Protein AF-A0A7C8M1D3-F1 (afdb_monomer_lite)

pLDDT: mean 70.83, std 23.17, range [33.03, 96.88]

Foldseek 3Di:
DDDDDDPPDDDPDDDDDDDDDPDDDDDPDDDDDDDPDPDDDVPPDRDAAEAEQEDDPVVSVVVVVVVVVVLVVVQVVCVVVVHDRDDPVVVHVYYYYDHVRD

Secondary structure (DSSP, 8-state):
----------PPPP---------------PPPPPP--SS--TTSS-S--EEEE---GGGHHHHHHHHHHHHHHHHHHHHHTTPPP--HHHH-SEEEESGGG-

Sequence (102 aa):
MRPVRPTLICPCIPHDHHSVVHHQKSRWRRASRPSTAANPTPLDSTGLCLLSLDGGGVRGLLSLYILTGLMARLNHQRQSDGLARVKPYDVFDLIGGTSTGG

Organism: NCBI:txid100035

InterPro domains:
  IPR002641 Patatin-like phospholipase domain [PS51635] (51-102)
  IPR016035 Acyl transferase/acyl hydrolase/lysophospholipase [SSF52151] (50-102)

Structure (mmCIF, N/CA/C/O backbone):
data_AF-A0A7C8M1D3-F1
#
_entry.id   AF-A0A7C8M1D3-F1
#
loop_
_atom_site.group_PDB
_atom_site.id
_atom_site.type_symbol
_atom_site.label_atom_id
_atom_site.label_alt_id
_atom_site.label_comp_id
_atom_site.label_asym_id
_atom_site.label_entity_id
_atom_site.label_seq_id
_atom_site.pdbx_PDB_ins_code
_atom_site.Cartn_x
_atom_site.Cartn_y
_atom_site.Cartn_z
_atom_site.occupancy
_atom_site.B_iso_or_equiv
_atom_site.auth_seq_id
_atom_site.auth_comp_id
_atom_site.auth_asym_id
_atom_site.auth_atom_id
_atom_site.pdbx_PDB_model_num
ATOM 1 N N . MET A 1 1 ? -19.022 -16.457 8.377 1.00 33.06 1 MET A N 1
ATOM 2 C CA . MET A 1 1 ? -18.479 -16.277 7.011 1.00 33.06 1 MET A CA 1
ATOM 3 C C . MET A 1 1 ? -18.172 -14.803 6.788 1.00 33.06 1 MET A C 1
ATOM 5 O O . MET A 1 1 ? -19.063 -13.987 6.979 1.00 33.06 1 MET A O 1
ATOM 9 N N . ARG A 1 2 ? -16.920 -14.436 6.484 1.00 34.47 2 ARG A N 1
ATOM 10 C CA . ARG A 1 2 ? -16.555 -13.044 6.157 1.00 34.47 2 ARG A CA 1
ATOM 11 C C . ARG A 1 2 ? -16.816 -12.816 4.661 1.00 34.47 2 ARG A C 1
ATOM 13 O O . ARG A 1 2 ? -16.445 -13.693 3.884 1.00 34.47 2 ARG A O 1
ATOM 20 N N . PRO A 1 3 ? -17.448 -11.705 4.244 1.00 37.06 3 PRO A N 1
ATOM 21 C CA . PRO A 1 3 ? -17.678 -11.440 2.830 1.00 37.06 3 PRO A CA 1
ATOM 22 C C . PRO A 1 3 ? -16.331 -11.247 2.129 1.00 37.06 3 PRO A C 1
ATOM 24 O O . PRO A 1 3 ? -15.546 -10.371 2.497 1.00 37.06 3 PRO A O 1
ATOM 27 N N . VAL A 1 4 ? -16.059 -12.097 1.144 1.00 37.56 4 VAL A N 1
ATOM 28 C CA . VAL A 1 4 ? -14.901 -11.983 0.257 1.00 37.56 4 VAL A CA 1
ATOM 29 C C . VAL A 1 4 ? -15.132 -10.737 -0.596 1.00 37.56 4 VAL A C 1
ATOM 31 O O . VAL A 1 4 ? -16.076 -10.687 -1.382 1.00 37.56 4 VAL A O 1
ATOM 34 N N . ARG A 1 5 ? -14.332 -9.686 -0.384 1.00 50.94 5 ARG A N 1
ATOM 35 C CA . ARG A 1 5 ? -14.364 -8.503 -1.252 1.00 50.94 5 ARG A CA 1
ATOM 36 C C . ARG A 1 5 ? -13.786 -8.905 -2.614 1.00 50.94 5 ARG A C 1
ATOM 38 O O . ARG A 1 5 ? -12.760 -9.583 -2.631 1.00 50.94 5 ARG A O 1
ATOM 45 N N . PRO A 1 6 ? -14.422 -8.532 -3.733 1.00 38.84 6 PRO A N 1
ATOM 46 C CA . PRO A 1 6 ? -13.941 -8.914 -5.050 1.00 38.84 6 PRO A CA 1
ATOM 47 C C . PRO A 1 6 ? -12.606 -8.220 -5.332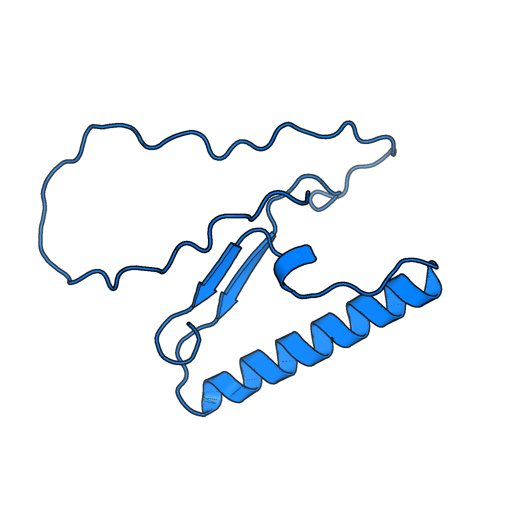 1.00 38.84 6 PRO A C 1
ATOM 49 O O . PRO A 1 6 ? -12.535 -6.993 -5.395 1.00 38.84 6 PRO A O 1
ATOM 52 N N . THR A 1 7 ? -11.549 -9.012 -5.498 1.00 41.16 7 THR A N 1
ATOM 53 C CA . THR A 1 7 ? -10.277 -8.571 -6.072 1.00 41.16 7 THR A CA 1
ATOM 54 C C . THR A 1 7 ? -10.539 -8.234 -7.538 1.00 41.16 7 THR A C 1
ATOM 56 O O . THR A 1 7 ? -10.680 -9.128 -8.370 1.00 41.16 7 THR A O 1
ATOM 59 N N . LEU A 1 8 ? -10.693 -6.951 -7.864 1.00 50.31 8 LEU A N 1
ATOM 60 C CA . LEU A 1 8 ? -10.764 -6.514 -9.256 1.00 50.31 8 LEU A CA 1
ATOM 61 C C . LEU A 1 8 ? -9.348 -6.543 -9.832 1.00 50.31 8 LEU A C 1
ATOM 63 O O . LEU A 1 8 ? -8.532 -5.672 -9.553 1.00 50.31 8 LEU A O 1
ATOM 67 N N . ILE A 1 9 ? -9.070 -7.583 -10.616 1.00 42.50 9 ILE A N 1
ATOM 68 C CA . ILE A 1 9 ? -7.910 -7.665 -11.502 1.00 42.50 9 ILE A CA 1
ATOM 69 C C . ILE A 1 9 ? -8.056 -6.523 -12.513 1.00 42.50 9 ILE A C 1
ATOM 71 O O . ILE A 1 9 ? -9.033 -6.498 -13.261 1.00 42.50 9 ILE A O 1
ATOM 75 N N . CYS A 1 10 ? -7.130 -5.561 -12.507 1.00 35.94 10 CYS A N 1
ATOM 76 C CA . CYS A 1 10 ? -7.057 -4.508 -13.519 1.00 35.94 10 CYS A CA 1
ATOM 77 C C . CYS A 1 10 ? -6.812 -5.145 -14.897 1.00 35.94 10 CYS A C 1
ATOM 79 O O . CYS A 1 10 ? -5.735 -5.707 -15.101 1.00 35.94 10 CYS A O 1
ATOM 81 N N . PRO A 1 11 ? -7.745 -5.066 -15.863 1.00 47.66 11 PRO A N 1
ATOM 82 C CA . PRO A 1 11 ? -7.414 -5.411 -17.233 1.00 47.66 11 PRO A CA 1
ATOM 83 C C . PRO A 1 11 ? -6.559 -4.276 -17.808 1.00 47.66 11 PRO A C 1
ATOM 85 O O . PRO A 1 11 ? -6.939 -3.106 -17.745 1.00 47.66 11 PRO A O 1
ATOM 88 N N . CYS A 1 12 ? -5.384 -4.617 -18.334 1.00 37.53 12 CYS A N 1
ATOM 89 C CA . CYS A 1 12 ? -4.540 -3.706 -19.097 1.00 37.53 12 CYS A CA 1
ATOM 90 C C . CYS A 1 12 ? -5.386 -3.053 -20.201 1.00 37.53 12 CYS A C 1
ATOM 92 O O . CYS A 1 12 ? -5.901 -3.755 -21.066 1.00 37.53 12 CYS A O 1
ATOM 94 N N . ILE A 1 13 ? -5.564 -1.731 -20.150 1.00 47.75 13 ILE A N 1
ATOM 95 C CA . ILE A 1 13 ? -6.282 -0.973 -21.180 1.00 47.75 13 ILE A CA 1
ATOM 96 C C . ILE A 1 13 ? -5.325 -0.790 -22.366 1.00 47.75 13 ILE A C 1
ATOM 98 O O . ILE A 1 13 ? -4.302 -0.125 -22.190 1.00 47.75 13 ILE A O 1
ATOM 102 N N . PRO A 1 14 ? -5.613 -1.335 -23.563 1.00 39.94 14 PRO A N 1
ATOM 103 C CA . PRO A 1 14 ? -4.943 -0.906 -24.776 1.00 39.94 14 PRO A CA 1
ATOM 104 C C . PRO A 1 14 ? -5.524 0.441 -25.209 1.00 39.94 14 PRO A C 1
ATOM 106 O O . PRO A 1 14 ? -6.722 0.703 -25.091 1.00 39.94 14 PRO A O 1
ATOM 109 N N . HIS A 1 15 ? -4.638 1.295 -25.695 1.00 46.75 15 HIS A N 1
ATOM 110 C CA . HIS A 1 15 ? -4.939 2.608 -26.231 1.00 46.75 15 HIS A CA 1
ATOM 111 C C . HIS A 1 15 ? -5.638 2.445 -27.588 1.00 46.75 15 HIS A C 1
ATOM 113 O O . HIS A 1 15 ? -5.000 1.948 -28.506 1.00 46.75 15 HIS A O 1
ATOM 119 N N . ASP A 1 16 ? -6.904 2.856 -27.726 1.00 39.88 16 ASP A N 1
ATOM 120 C CA . ASP A 1 16 ? -7.415 3.323 -29.019 1.00 39.88 16 ASP A CA 1
ATOM 121 C C . ASP A 1 16 ? -8.690 4.176 -28.932 1.00 39.88 16 ASP A C 1
ATOM 123 O O . ASP A 1 16 ? -9.459 4.142 -27.971 1.00 39.88 16 ASP A O 1
ATOM 127 N N . HIS A 1 17 ? -8.824 5.009 -29.961 1.00 46.38 17 HIS A N 1
ATOM 128 C CA . HIS A 1 17 ? -9.661 6.196 -30.092 1.00 46.38 17 HIS A CA 1
ATOM 129 C C . HIS A 1 17 ? -11.187 5.987 -29.970 1.00 46.38 17 HIS A C 1
ATOM 131 O O . HIS A 1 17 ? -11.777 5.109 -30.586 1.00 46.38 17 HIS A O 1
ATOM 137 N N . HIS A 1 18 ? -11.807 6.938 -29.260 1.00 44.12 18 HIS A N 1
ATOM 138 C CA . HIS A 1 18 ? -13.157 7.500 -29.424 1.00 44.12 18 HIS A CA 1
ATOM 139 C C . HIS A 1 18 ? -14.326 6.543 -29.740 1.00 44.12 18 HIS A C 1
ATOM 141 O O . HIS A 1 18 ? -14.651 6.290 -30.897 1.00 44.12 18 HIS A O 1
ATOM 147 N N . SER A 1 19 ? -15.087 6.170 -28.703 1.00 33.03 19 SER A N 1
ATOM 148 C CA . SER A 1 19 ? -16.526 5.930 -28.853 1.00 33.03 19 SER A CA 1
ATOM 149 C C . SER A 1 19 ? -17.282 6.195 -27.546 1.00 33.03 19 SER A C 1
ATOM 151 O O . SER A 1 19 ? -16.894 5.747 -26.467 1.00 33.03 19 SER A O 1
ATOM 153 N N . VAL A 1 20 ? -18.348 6.986 -27.659 1.00 48.88 20 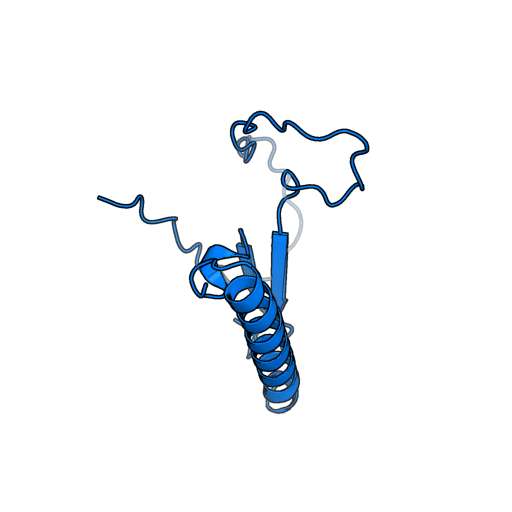VAL A N 1
ATOM 154 C CA . VAL A 1 20 ? -19.260 7.417 -26.593 1.00 48.88 20 VAL A CA 1
ATOM 155 C C . VAL A 1 20 ? -19.894 6.198 -25.913 1.00 48.88 20 VAL A C 1
ATOM 157 O O . VAL A 1 20 ? -20.619 5.444 -26.553 1.00 48.88 20 VAL A O 1
ATOM 160 N N . VAL A 1 21 ? -19.689 6.035 -24.601 1.00 40.66 21 VAL A N 1
ATOM 161 C CA . VAL A 1 21 ? -20.423 5.050 -23.785 1.00 40.66 21 VAL A CA 1
ATOM 162 C C . VAL A 1 21 ? -21.347 5.780 -22.814 1.00 40.66 21 VAL A C 1
ATOM 164 O O . VAL A 1 21 ? -20.999 6.085 -21.675 1.00 40.66 21 VAL A O 1
ATOM 167 N N . HIS A 1 22 ? -22.569 6.036 -23.277 1.00 43.81 22 HIS A N 1
ATOM 168 C CA . HIS A 1 22 ? -23.721 6.309 -22.424 1.00 43.81 22 HIS A CA 1
ATOM 169 C C . HIS A 1 22 ? -24.293 4.974 -21.914 1.00 43.81 22 HIS A C 1
ATOM 171 O O . HIS A 1 22 ? -25.242 4.453 -22.485 1.00 43.81 22 HIS A O 1
ATOM 177 N N . HIS A 1 23 ? -23.740 4.408 -20.836 1.00 39.44 23 HIS A N 1
ATOM 178 C CA . HIS A 1 23 ? -24.520 3.591 -19.894 1.00 39.44 23 HIS A CA 1
ATOM 179 C C . HIS A 1 23 ? -23.721 3.267 -18.624 1.00 39.44 23 HIS A C 1
ATOM 181 O O . HIS A 1 23 ? -22.766 2.500 -18.633 1.00 39.44 23 HIS A O 1
ATOM 187 N N . GLN A 1 24 ? -24.170 3.878 -17.528 1.00 50.16 24 GLN A N 1
ATOM 188 C CA . GLN A 1 24 ? -24.365 3.255 -16.219 1.00 50.16 24 GLN A CA 1
ATOM 189 C C . GLN A 1 24 ? -23.231 2.372 -15.664 1.00 50.16 24 GLN A C 1
ATOM 191 O O . GLN A 1 24 ? -23.119 1.188 -15.971 1.00 50.16 24 GLN A O 1
ATOM 196 N N . LYS A 1 25 ? -22.481 2.902 -14.685 1.00 36.62 25 LYS A N 1
ATOM 197 C CA . LYS A 1 25 ? -21.755 2.051 -13.728 1.00 36.62 25 LYS A CA 1
ATOM 198 C C . LYS A 1 25 ? -21.758 2.613 -12.304 1.00 36.62 25 LYS A C 1
ATOM 200 O O . LYS A 1 25 ? -20.796 3.165 -11.790 1.00 36.62 25 LYS A O 1
ATOM 205 N N . SER A 1 26 ? -22.927 2.459 -11.689 1.00 39.69 26 SER A N 1
ATOM 206 C CA . SER A 1 26 ? -23.090 1.784 -10.396 1.00 39.69 26 SER A CA 1
ATOM 207 C C . SER A 1 26 ? -22.199 2.231 -9.232 1.00 39.69 26 SER A C 1
ATOM 209 O O . SER A 1 26 ? -21.239 1.571 -8.857 1.00 39.69 26 SER A O 1
ATOM 211 N N . ARG A 1 27 ? -22.636 3.316 -8.585 1.00 51.53 27 ARG A N 1
ATOM 212 C CA . ARG A 1 27 ? -22.905 3.394 -7.135 1.00 51.53 27 ARG A CA 1
ATOM 213 C C . ARG A 1 27 ? -21.988 2.554 -6.222 1.00 51.53 27 ARG A C 1
ATOM 215 O O . ARG A 1 27 ? -22.456 1.656 -5.533 1.00 51.53 27 ARG A O 1
ATOM 222 N N . TRP A 1 28 ? -20.727 2.955 -6.078 1.00 49.22 28 TRP A N 1
ATOM 223 C CA . TRP A 1 28 ? -19.834 2.491 -4.998 1.00 49.22 28 TRP A CA 1
ATOM 224 C C . TRP A 1 28 ? -20.114 3.150 -3.629 1.00 49.22 28 TRP A C 1
ATOM 226 O O . TRP A 1 28 ? -19.233 3.209 -2.771 1.00 49.22 28 TRP A O 1
ATOM 236 N N . ARG A 1 29 ? -21.321 3.686 -3.383 1.00 49.91 29 ARG A N 1
ATOM 237 C CA . ARG A 1 29 ? -21.632 4.308 -2.084 1.00 49.91 29 ARG A CA 1
ATOM 238 C C . ARG A 1 29 ? -21.783 3.220 -1.021 1.00 49.91 29 ARG A C 1
ATOM 240 O O . ARG A 1 29 ? -22.793 2.524 -0.979 1.00 49.91 29 ARG A O 1
ATOM 247 N N . ARG A 1 30 ? -20.769 3.083 -0.166 1.00 54.12 30 ARG A N 1
ATOM 248 C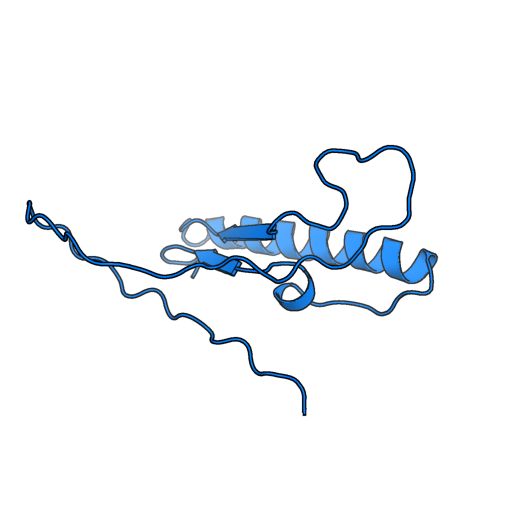 CA . ARG A 1 30 ? -20.837 2.305 1.075 1.00 54.12 30 ARG A CA 1
ATOM 249 C C . ARG A 1 30 ? -21.921 2.904 1.975 1.00 54.12 30 ARG A C 1
ATOM 251 O O . ARG A 1 30 ? -21.994 4.124 2.100 1.00 54.12 30 ARG A O 1
ATOM 258 N N . ALA A 1 31 ? -22.747 2.057 2.588 1.00 51.72 31 ALA A N 1
ATOM 259 C CA . ALA A 1 31 ? -23.654 2.481 3.649 1.00 51.72 31 ALA A CA 1
ATOM 260 C C . ALA A 1 31 ? -22.831 3.133 4.773 1.00 51.72 31 ALA A C 1
ATOM 262 O O . ALA A 1 31 ? -21.896 2.522 5.297 1.00 51.72 31 ALA A O 1
ATOM 263 N N . SER A 1 32 ? -23.137 4.389 5.083 1.00 49.09 32 SER A N 1
ATOM 264 C CA . SER A 1 32 ? -22.491 5.167 6.136 1.00 49.09 32 SER A CA 1
ATOM 265 C C . SER A 1 32 ? -22.721 4.502 7.495 1.00 49.09 32 SER A C 1
ATOM 267 O O . SER A 1 32 ? -23.851 4.187 7.863 1.00 49.09 32 SER A O 1
ATOM 269 N N . ARG A 1 33 ? -21.641 4.277 8.250 1.00 51.47 33 ARG A N 1
ATOM 270 C CA . ARG A 1 33 ? -21.726 3.936 9.676 1.00 51.47 33 ARG A CA 1
ATOM 271 C C . ARG A 1 33 ? -21.964 5.227 10.474 1.00 51.47 33 ARG A C 1
ATOM 273 O O . ARG A 1 33 ? -21.334 6.229 10.138 1.00 51.47 33 ARG A O 1
ATOM 280 N N . PRO A 1 34 ? -22.837 5.233 11.495 1.00 42.34 34 PRO A N 1
ATOM 281 C CA . PRO A 1 34 ? -23.044 6.418 12.322 1.00 42.34 34 PRO A CA 1
ATOM 282 C C . PRO A 1 34 ? -21.785 6.699 13.158 1.00 42.34 34 PRO A C 1
ATOM 284 O O . PRO A 1 34 ? -21.273 5.799 13.824 1.00 42.34 34 PRO A O 1
ATOM 287 N N . SER A 1 35 ? -21.277 7.931 13.070 1.00 48.22 35 SER A N 1
ATOM 288 C CA . SER A 1 35 ? -20.125 8.426 13.833 1.00 48.22 35 SER A CA 1
ATOM 289 C C . SER A 1 35 ? -20.613 9.203 15.056 1.00 48.22 35 SER A C 1
ATOM 291 O O . SER A 1 35 ? -21.448 10.098 14.924 1.00 48.22 35 SER A O 1
ATOM 293 N N . THR A 1 36 ? -20.083 8.866 16.231 1.00 50.97 36 THR A N 1
ATOM 294 C CA . THR A 1 36 ? -20.307 9.584 17.490 1.00 50.97 36 THR A CA 1
ATOM 295 C C . THR A 1 36 ? -18.977 10.176 17.954 1.00 50.97 36 THR A C 1
ATOM 297 O O . THR A 1 36 ? -18.307 9.578 18.788 1.00 50.97 36 THR A O 1
ATOM 300 N N . ALA A 1 37 ? -18.565 11.327 17.417 1.00 47.22 37 ALA A N 1
ATOM 301 C CA . ALA A 1 37 ? -17.538 12.174 18.033 1.00 47.22 37 ALA A CA 1
ATOM 302 C C . ALA A 1 37 ? -17.580 13.600 17.463 1.00 47.22 37 ALA A C 1
ATOM 304 O O . ALA A 1 37 ? -17.696 13.810 16.258 1.00 47.22 37 ALA A O 1
ATOM 305 N N . ALA A 1 38 ? -17.521 14.582 18.362 1.00 56.16 38 ALA A N 1
ATOM 306 C CA . ALA A 1 38 ? -17.533 16.005 18.063 1.00 56.16 38 ALA A CA 1
ATOM 307 C C . ALA A 1 38 ? -16.190 16.464 17.456 1.00 56.16 38 ALA A C 1
ATOM 309 O O . ALA A 1 38 ? -15.130 16.092 17.954 1.00 56.16 38 ALA A O 1
ATOM 310 N N . ASN A 1 39 ? -16.278 17.327 16.435 1.00 58.66 39 ASN A N 1
ATOM 311 C CA . ASN A 1 39 ? -15.216 17.881 15.572 1.00 58.66 39 ASN A CA 1
ATOM 312 C C . ASN A 1 39 ? -14.659 16.917 14.503 1.00 58.66 39 ASN A C 1
ATOM 314 O O . ASN A 1 39 ? -13.583 16.345 14.683 1.00 58.66 39 ASN A O 1
ATOM 318 N N . PRO A 1 40 ? -15.339 16.780 13.346 1.00 46.81 40 PRO A N 1
ATOM 319 C CA . PRO A 1 40 ? -14.837 15.964 12.251 1.00 46.81 40 PRO A CA 1
ATOM 320 C C . PRO A 1 40 ? -13.623 16.649 11.619 1.00 46.81 40 PRO A C 1
ATOM 322 O O . PRO A 1 40 ? -13.741 17.659 10.923 1.00 46.81 40 PRO A O 1
ATOM 325 N N . THR A 1 41 ? -12.436 16.077 11.814 1.00 52.09 41 THR A N 1
ATOM 326 C CA . THR A 1 41 ? -11.380 16.288 10.820 1.00 52.09 41 THR A CA 1
ATOM 327 C C . THR A 1 41 ? -11.869 15.666 9.502 1.00 52.09 41 THR A C 1
ATOM 329 O O . THR A 1 41 ? -12.538 14.634 9.536 1.00 52.09 41 THR A O 1
ATOM 332 N N . PRO A 1 42 ? -11.570 16.230 8.320 1.00 50.81 42 PRO A N 1
ATOM 333 C CA . PRO A 1 42 ? -12.054 15.705 7.030 1.00 50.81 42 PRO A CA 1
ATOM 334 C C . PRO A 1 42 ? -11.629 14.259 6.710 1.00 50.81 42 PRO A C 1
ATOM 336 O O . PRO A 1 42 ? -12.029 13.704 5.690 1.00 50.81 42 PRO A O 1
ATOM 339 N N . LEU A 1 43 ? -10.791 13.664 7.562 1.00 52.22 43 LEU A N 1
ATOM 340 C CA . LEU A 1 43 ? -10.269 12.305 7.472 1.00 52.22 43 LEU A CA 1
ATOM 341 C C . LEU A 1 43 ? -10.923 11.355 8.489 1.00 52.22 43 LEU A C 1
ATOM 343 O O . LEU A 1 43 ? -10.526 10.194 8.581 1.00 52.22 43 LEU A O 1
ATOM 347 N N . ASP A 1 44 ? -11.912 11.831 9.250 1.00 53.66 44 ASP A N 1
ATOM 348 C CA . ASP A 1 44 ? -12.600 11.049 10.266 1.00 53.66 44 ASP A CA 1
ATOM 349 C C . ASP A 1 44 ? -13.495 9.976 9.616 1.00 53.66 44 ASP A C 1
ATOM 351 O O . ASP A 1 44 ? -14.633 10.197 9.190 1.00 53.66 44 ASP A O 1
ATOM 355 N N . SER A 1 45 ? -12.905 8.786 9.499 1.00 56.25 45 SER A N 1
ATOM 356 C CA . SER A 1 45 ? -13.548 7.467 9.570 1.00 56.25 45 SER A CA 1
ATOM 357 C C . SER A 1 45 ? -14.577 7.085 8.494 1.00 56.25 45 SER A C 1
ATOM 359 O O . SER A 1 45 ? -15.078 5.958 8.498 1.00 56.25 45 SER A O 1
ATOM 361 N N . THR A 1 46 ? -14.890 7.976 7.554 1.00 62.19 46 THR A N 1
ATOM 362 C CA . THR A 1 46 ? -15.943 7.776 6.538 1.00 62.19 46 THR A CA 1
ATOM 363 C C . THR A 1 46 ? -15.469 7.949 5.094 1.00 62.19 46 THR A C 1
ATOM 365 O O . THR A 1 46 ? -16.210 7.624 4.164 1.00 62.19 46 THR A O 1
ATOM 368 N N . GLY A 1 47 ? -14.231 8.409 4.892 1.00 74.38 47 GLY A N 1
ATOM 369 C CA . GLY A 1 47 ? -13.609 8.529 3.574 1.00 74.38 47 GLY A CA 1
ATOM 370 C C . GLY A 1 47 ? -13.110 7.187 3.028 1.00 74.38 47 GLY A C 1
ATOM 371 O O . GLY A 1 47 ? -12.695 6.312 3.783 1.00 74.38 47 GLY A O 1
ATOM 372 N N . LEU A 1 48 ? -13.137 7.028 1.702 1.00 83.19 48 LEU A N 1
ATOM 373 C CA . LEU A 1 48 ? -12.499 5.894 1.027 1.00 83.19 48 LEU A CA 1
ATOM 374 C C . LEU A 1 48 ? -10.976 6.029 1.120 1.00 83.19 48 LEU A C 1
ATOM 376 O O . LEU A 1 4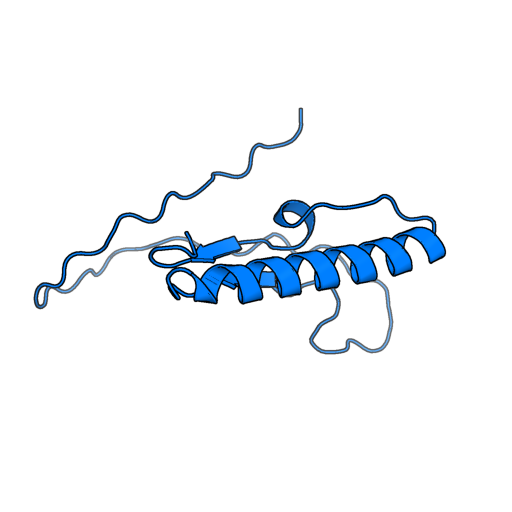8 ? -10.433 7.081 0.785 1.00 83.19 48 LEU A O 1
ATOM 380 N N . CYS A 1 49 ? -10.290 4.958 1.519 1.00 88.12 49 CYS A N 1
ATOM 381 C CA . CYS A 1 49 ? -8.829 4.927 1.563 1.00 88.12 49 CYS A CA 1
ATOM 382 C C . CYS A 1 49 ? -8.291 4.104 0.387 1.00 88.12 49 CYS A C 1
ATOM 384 O O . CYS A 1 49 ? -8.527 2.899 0.315 1.00 88.12 49 CYS A O 1
ATOM 386 N N . LEU A 1 50 ? -7.591 4.747 -0.549 1.00 92.38 50 LEU A N 1
ATOM 387 C CA . LEU A 1 50 ? -7.046 4.101 -1.745 1.00 92.38 50 LEU A CA 1
ATOM 388 C C . LEU A 1 50 ? -5.518 4.065 -1.664 1.00 92.38 50 LEU A C 1
ATOM 390 O O . LEU A 1 50 ? -4.894 5.048 -1.263 1.00 92.38 50 LEU A O 1
ATOM 394 N N . LEU A 1 51 ? -4.924 2.951 -2.080 1.00 92.81 51 LEU A N 1
ATOM 395 C CA . LEU A 1 51 ? -3.482 2.797 -2.236 1.00 92.81 51 LEU A CA 1
ATOM 396 C C . LEU A 1 51 ? -3.158 2.611 -3.719 1.00 92.81 51 LEU A C 1
ATOM 398 O O . LEU A 1 51 ? -3.697 1.710 -4.359 1.00 92.81 51 LEU A O 1
ATOM 402 N N . SER A 1 52 ? -2.267 3.448 -4.246 1.00 92.38 52 SER A N 1
ATOM 403 C CA . SER A 1 52 ? -1.746 3.333 -5.609 1.00 92.38 52 SER A CA 1
ATOM 404 C C . SER A 1 52 ? -0.252 3.036 -5.566 1.00 92.38 52 SER A C 1
ATOM 406 O O . SER A 1 52 ? 0.496 3.751 -4.898 1.00 92.38 52 SER A O 1
ATOM 408 N N . LEU A 1 53 ? 0.182 2.004 -6.282 1.00 93.44 53 LEU A N 1
ATOM 409 C CA . LEU A 1 53 ? 1.579 1.603 -6.412 1.00 93.44 53 LEU A CA 1
ATOM 410 C C . LEU A 1 53 ? 2.033 1.801 -7.860 1.00 93.44 53 LEU A C 1
ATOM 412 O O . LEU A 1 53 ? 1.551 1.141 -8.775 1.00 93.44 53 LEU A O 1
ATOM 416 N N . ASP A 1 54 ? 2.953 2.733 -8.076 1.00 88.88 54 ASP A N 1
ATOM 417 C CA . ASP A 1 54 ? 3.447 3.031 -9.419 1.00 88.88 54 ASP A CA 1
ATOM 418 C C . ASP A 1 54 ? 4.478 2.003 -9.916 1.00 88.88 54 ASP A C 1
ATOM 420 O O . ASP A 1 54 ? 5.228 1.392 -9.141 1.00 88.88 54 ASP A O 1
ATOM 424 N N . GLY A 1 55 ? 4.524 1.840 -11.234 1.00 84.94 55 GLY A N 1
ATOM 425 C CA . GLY A 1 55 ? 5.483 1.013 -11.944 1.00 84.94 55 GLY A CA 1
ATOM 426 C C . GLY A 1 55 ? 6.855 1.672 -11.978 1.00 84.94 55 GLY A C 1
ATOM 427 O O . GLY A 1 55 ? 7.095 2.596 -12.744 1.00 84.94 55 GLY A O 1
ATOM 428 N N . GLY A 1 56 ? 7.787 1.162 -11.173 1.00 87.31 56 GLY A N 1
ATOM 429 C CA . GLY A 1 56 ? 9.145 1.705 -11.055 1.00 87.31 56 GLY A CA 1
ATOM 430 C C . GLY A 1 56 ? 10.263 0.723 -11.409 1.00 87.31 56 GLY A C 1
ATOM 431 O O . GLY A 1 56 ? 11.437 1.033 -11.188 1.00 87.31 56 GLY A O 1
ATOM 432 N N . GLY A 1 57 ? 9.940 -0.486 -11.880 1.00 87.69 57 GLY A N 1
ATOM 433 C CA . GLY A 1 57 ? 10.934 -1.553 -12.011 1.00 87.69 57 GLY A CA 1
ATOM 434 C C . GLY A 1 57 ? 11.505 -1.916 -10.636 1.00 87.69 57 GLY A C 1
ATOM 435 O O . GLY A 1 57 ? 10.783 -1.964 -9.640 1.00 87.69 57 GLY A O 1
ATOM 436 N N . VAL A 1 58 ? 12.828 -2.062 -10.539 1.00 88.19 58 VAL A N 1
ATOM 437 C CA . VAL A 1 58 ? 13.524 -2.284 -9.253 1.00 88.19 58 VAL A CA 1
ATOM 438 C C . VAL A 1 58 ? 13.295 -1.158 -8.237 1.00 88.19 58 VAL A C 1
ATOM 440 O O . VAL A 1 58 ? 13.337 -1.394 -7.032 1.00 88.19 58 VAL A O 1
ATOM 443 N N . ARG A 1 59 ? 12.989 0.065 -8.699 1.00 86.56 59 ARG A N 1
ATOM 444 C CA . ARG A 1 59 ? 12.696 1.212 -7.822 1.00 86.56 59 ARG A CA 1
ATOM 445 C C . ARG A 1 59 ? 11.334 1.078 -7.138 1.00 86.56 59 ARG A C 1
ATOM 447 O O . ARG A 1 59 ? 11.125 1.707 -6.106 1.00 86.56 59 ARG A O 1
ATOM 454 N N . GLY A 1 60 ? 10.447 0.221 -7.653 1.00 88.50 60 GLY A N 1
ATOM 455 C CA . GLY A 1 60 ? 9.178 -0.121 -7.005 1.00 88.50 60 GLY A CA 1
ATOM 456 C C . GLY A 1 60 ? 9.363 -0.809 -5.647 1.00 88.50 60 GLY A C 1
ATOM 457 O O . GLY A 1 60 ? 8.499 -0.704 -4.777 1.00 88.50 60 GLY A O 1
ATOM 458 N N . LEU A 1 61 ? 10.526 -1.430 -5.407 1.00 89.75 61 LEU A N 1
ATOM 459 C CA . LEU A 1 61 ? 10.856 -2.031 -4.115 1.00 89.75 61 LEU A CA 1
ATOM 460 C C . LEU A 1 61 ? 10.885 -0.987 -2.986 1.00 89.75 61 LEU A C 1
ATOM 462 O O . LEU A 1 61 ? 10.437 -1.273 -1.877 1.00 89.75 61 LEU A O 1
ATOM 466 N N . LEU A 1 62 ? 11.336 0.241 -3.270 1.00 92.69 62 LEU A N 1
ATOM 467 C CA . LEU A 1 62 ? 11.303 1.336 -2.297 1.00 92.69 62 LEU A CA 1
ATOM 468 C C . LEU A 1 62 ? 9.863 1.647 -1.864 1.00 92.69 62 LEU A C 1
ATOM 470 O O . LEU A 1 62 ? 9.601 1.787 -0.671 1.00 92.69 62 LEU A O 1
ATOM 474 N N . SER A 1 63 ? 8.922 1.690 -2.811 1.00 91.06 63 SER A N 1
ATOM 475 C CA . SER A 1 63 ? 7.499 1.917 -2.530 1.00 91.06 63 SER A CA 1
ATOM 476 C C . SER A 1 63 ? 6.920 0.834 -1.611 1.00 91.06 63 SER A C 1
ATOM 478 O O . SER A 1 63 ? 6.176 1.147 -0.679 1.00 91.06 63 SER A O 1
ATOM 480 N N . LEU A 1 64 ? 7.319 -0.431 -1.796 1.00 91.62 64 LEU A N 1
ATOM 481 C CA . LEU A 1 64 ? 6.931 -1.535 -0.907 1.00 91.62 64 LEU A CA 1
ATOM 482 C C . LEU A 1 64 ? 7.568 -1.431 0.486 1.00 91.62 64 LEU A C 1
ATOM 484 O O . LEU A 1 64 ? 6.902 -1.714 1.486 1.00 91.62 64 LEU A O 1
ATOM 488 N N . TYR A 1 65 ? 8.827 -0.997 0.584 1.00 94.25 65 TYR A N 1
ATOM 489 C CA . TYR A 1 65 ? 9.471 -0.751 1.878 1.00 94.25 65 TYR A CA 1
ATOM 490 C C . TYR A 1 65 ? 8.789 0.377 2.649 1.00 94.25 65 TYR A C 1
ATOM 492 O O . TYR A 1 65 ? 8.549 0.241 3.851 1.00 94.25 65 TYR A O 1
ATOM 500 N N . ILE A 1 66 ? 8.412 1.457 1.962 1.00 94.31 66 ILE A N 1
ATOM 501 C CA . ILE A 1 66 ? 7.645 2.553 2.560 1.00 94.31 66 ILE A CA 1
ATOM 502 C C . ILE A 1 66 ? 6.292 2.036 3.059 1.00 94.31 66 ILE A C 1
ATOM 504 O O . ILE A 1 66 ? 5.945 2.275 4.216 1.00 94.31 66 ILE A O 1
ATOM 508 N N . LEU A 1 67 ? 5.558 1.272 2.242 1.00 94.88 67 LEU A N 1
ATOM 509 C CA . LEU A 1 67 ? 4.287 0.662 2.649 1.00 94.88 67 LEU A CA 1
ATOM 510 C C . LEU A 1 67 ? 4.453 -0.258 3.869 1.00 94.88 67 LEU A C 1
ATOM 512 O O . LEU A 1 67 ? 3.632 -0.237 4.788 1.00 94.88 67 LEU A O 1
ATOM 516 N N . THR A 1 68 ? 5.533 -1.038 3.907 1.00 95.31 68 THR A N 1
ATOM 517 C CA . THR A 1 68 ? 5.859 -1.924 5.032 1.00 95.31 68 THR A CA 1
ATOM 518 C C . THR A 1 68 ? 6.123 -1.126 6.307 1.00 95.31 68 THR A C 1
ATOM 520 O O . THR A 1 68 ? 5.553 -1.436 7.356 1.00 95.31 68 THR A O 1
ATOM 523 N N . GLY A 1 69 ? 6.930 -0.065 6.223 1.00 96.88 69 GLY A N 1
ATOM 524 C CA . GLY A 1 69 ? 7.200 0.834 7.346 1.00 96.88 69 GLY A CA 1
ATOM 525 C C . GLY A 1 69 ? 5.942 1.555 7.836 1.00 96.88 69 GLY A C 1
ATOM 526 O O . GLY A 1 69 ? 5.716 1.651 9.044 1.00 96.88 69 GLY A O 1
ATOM 527 N N . LEU A 1 70 ? 5.080 1.989 6.913 1.00 96.06 70 LEU A N 1
ATOM 528 C CA . LEU A 1 70 ? 3.792 2.605 7.229 1.00 96.06 70 LEU A CA 1
ATOM 529 C C . LEU A 1 70 ? 2.891 1.635 8.004 1.00 96.06 70 LEU A C 1
ATOM 531 O O . LEU A 1 70 ? 2.374 1.982 9.064 1.00 96.06 70 LEU A O 1
ATOM 535 N N . MET A 1 71 ? 2.753 0.400 7.519 1.00 95.62 71 MET A N 1
ATOM 5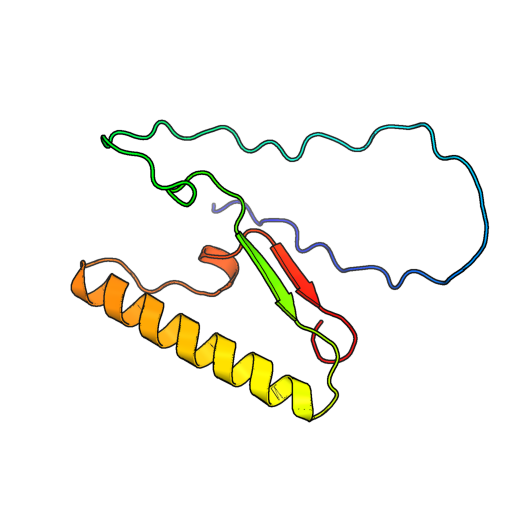36 C CA . MET A 1 71 ? 1.953 -0.634 8.180 1.00 95.62 71 MET A CA 1
ATOM 537 C C . MET A 1 71 ? 2.517 -1.044 9.536 1.00 95.62 71 MET A C 1
ATOM 539 O O . MET A 1 71 ? 1.748 -1.361 10.444 1.00 95.62 71 MET A O 1
ATOM 543 N N . ALA A 1 72 ? 3.840 -1.046 9.694 1.00 96.69 72 ALA A N 1
ATOM 544 C CA . ALA A 1 72 ? 4.476 -1.318 10.976 1.00 96.69 72 ALA A CA 1
ATOM 545 C C . ALA A 1 72 ? 4.126 -0.235 12.005 1.00 96.69 72 ALA A C 1
ATOM 547 O O . ALA A 1 72 ? 3.662 -0.564 13.096 1.00 96.69 72 ALA A O 1
ATOM 548 N N . ARG A 1 73 ? 4.262 1.046 11.638 1.00 96.62 73 ARG A N 1
ATOM 549 C CA . ARG A 1 73 ? 3.921 2.180 12.515 1.00 96.62 73 ARG A CA 1
ATOM 550 C C . ARG A 1 73 ? 2.434 2.217 12.859 1.00 96.62 73 ARG A C 1
ATOM 552 O O . ARG A 1 73 ? 2.089 2.332 14.030 1.00 96.62 73 ARG A O 1
ATOM 559 N N . LEU A 1 74 ? 1.568 2.030 11.864 1.00 94.38 74 LEU A N 1
ATOM 560 C CA . LEU A 1 74 ? 0.119 1.977 12.060 1.00 94.38 74 LEU A CA 1
ATOM 561 C C . LEU A 1 74 ? -0.280 0.856 13.026 1.00 94.38 74 LEU A C 1
ATOM 563 O O . LEU A 1 74 ? -1.115 1.047 13.905 1.00 94.38 74 LEU A O 1
ATOM 567 N N . ASN A 1 75 ? 0.333 -0.320 12.892 1.00 94.88 75 ASN A N 1
ATOM 568 C CA . ASN A 1 75 ? 0.061 -1.433 13.791 1.00 94.88 75 ASN A CA 1
ATOM 569 C C . ASN A 1 75 ? 0.661 -1.248 15.182 1.00 94.88 75 ASN A C 1
ATOM 571 O O . ASN A 1 75 ? 0.083 -1.752 16.139 1.00 94.88 75 ASN A O 1
ATOM 575 N N . HIS A 1 76 ? 1.785 -0.544 15.301 1.00 96.69 76 HIS A N 1
ATOM 576 C CA . HIS A 1 76 ? 2.368 -0.200 16.592 1.00 96.69 76 HIS A CA 1
ATOM 577 C C . HIS A 1 76 ? 1.441 0.728 17.388 1.00 96.69 76 HIS A C 1
ATOM 579 O O . HIS A 1 76 ? 1.147 0.438 18.542 1.00 96.69 76 HIS A O 1
ATOM 585 N N . GLN A 1 77 ? 0.894 1.764 16.743 1.00 94.00 77 GLN A N 1
ATOM 586 C CA . GLN A 1 77 ? -0.103 2.652 17.355 1.00 94.00 77 GLN A CA 1
ATOM 587 C C . GLN A 1 77 ? -1.388 1.899 17.735 1.00 94.00 77 GLN A C 1
ATOM 589 O O . GLN A 1 77 ? -1.905 2.037 18.834 1.00 94.00 77 GLN A O 1
ATOM 594 N N . ARG A 1 78 ? -1.876 1.004 16.871 1.00 92.56 78 ARG A N 1
ATOM 595 C CA . ARG A 1 78 ? -3.042 0.171 17.212 1.00 92.56 78 ARG A CA 1
ATOM 596 C C . ARG A 1 78 ? -2.787 -0.727 18.414 1.00 92.56 78 ARG A C 1
ATOM 598 O O . ARG A 1 78 ? -3.665 -0.872 19.250 1.00 92.56 78 ARG A O 1
ATOM 605 N N . GLN A 1 79 ? -1.592 -1.302 18.517 1.00 94.44 79 GLN A N 1
ATOM 606 C CA . GLN A 1 79 ? -1.221 -2.120 19.669 1.00 94.44 79 GLN A CA 1
ATOM 607 C C . GLN A 1 79 ? -1.154 -1.298 20.958 1.00 94.44 79 GLN A C 1
ATOM 609 O O . GLN A 1 79 ? -1.613 -1.798 21.983 1.00 94.44 79 GLN A O 1
ATOM 614 N N . SER A 1 80 ? -0.652 -0.054 20.923 1.00 94.62 80 SER A N 1
ATOM 615 C CA . SER A 1 80 ? -0.701 0.826 22.102 1.00 94.62 80 SER A CA 1
ATOM 616 C C . SER A 1 80 ? -2.134 1.152 22.525 1.00 94.62 80 SER A C 1
ATOM 618 O O . SER A 1 80 ? -2.397 1.276 23.716 1.00 94.62 80 SER A O 1
ATOM 620 N N . ASP A 1 81 ? -3.064 1.183 21.570 1.00 93.69 81 ASP A N 1
ATOM 621 C CA . ASP A 1 81 ? -4.494 1.399 21.815 1.00 93.69 81 ASP A CA 1
ATOM 622 C C . ASP A 1 81 ? -5.257 0.093 22.144 1.00 93.69 81 ASP A C 1
ATOM 624 O O . ASP A 1 81 ? -6.485 0.086 22.224 1.00 93.69 81 ASP A O 1
ATOM 628 N N . GLY A 1 82 ? -4.558 -1.042 22.298 1.00 93.56 82 GLY A N 1
ATOM 629 C CA . GLY A 1 82 ? -5.162 -2.355 22.572 1.00 93.56 82 GLY A CA 1
ATOM 630 C C . GLY A 1 82 ? -5.919 -2.978 21.389 1.00 93.56 82 GLY A C 1
ATOM 631 O O . GLY A 1 82 ? -6.638 -3.966 21.552 1.00 93.56 82 GLY A O 1
ATOM 632 N N . LEU A 1 83 ? -5.773 -2.422 20.187 1.00 93.25 83 LEU A N 1
ATOM 633 C CA . LEU A 1 83 ? -6.406 -2.894 18.960 1.00 93.25 83 LEU A CA 1
ATOM 634 C C . LEU A 1 83 ? -5.562 -3.972 18.265 1.00 93.25 83 LEU A C 1
ATOM 636 O O . LEU A 1 83 ? -4.330 -3.977 18.291 1.00 93.25 83 LEU A O 1
ATOM 640 N N . ALA A 1 84 ? -6.246 -4.882 17.570 1.00 93.25 84 ALA A N 1
ATOM 641 C CA . ALA A 1 84 ? -5.596 -5.949 16.822 1.00 93.25 84 ALA A CA 1
ATOM 642 C C . ALA A 1 84 ? -4.786 -5.419 15.625 1.00 93.25 84 ALA A C 1
ATOM 644 O O . ALA A 1 84 ? -5.150 -4.438 14.966 1.00 93.25 84 ALA A O 1
ATOM 645 N N . ARG A 1 85 ? -3.710 -6.144 15.294 1.00 93.00 85 ARG A N 1
ATOM 646 C CA . ARG A 1 85 ? -2.918 -5.906 1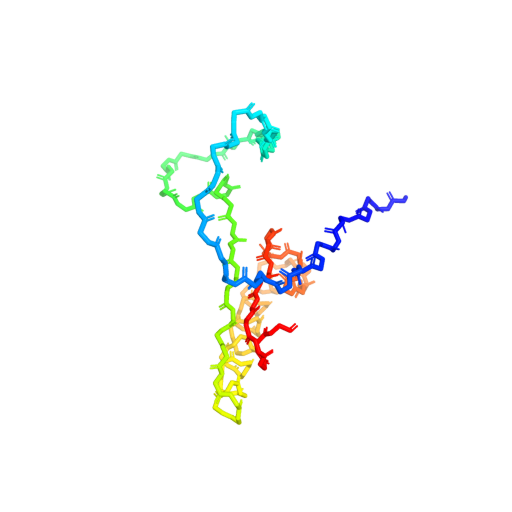4.085 1.00 93.00 85 ARG A CA 1
ATOM 647 C C . ARG A 1 85 ? -3.787 -6.081 12.838 1.00 93.00 85 ARG A C 1
ATOM 649 O O . ARG A 1 85 ? -4.543 -7.042 12.720 1.00 93.00 85 ARG A O 1
ATOM 656 N N . VAL A 1 86 ? -3.593 -5.199 11.870 1.00 93.25 86 VAL A N 1
ATOM 657 C CA . VAL A 1 86 ? -4.259 -5.217 10.572 1.00 93.25 86 VAL A CA 1
ATOM 658 C C . VAL A 1 86 ? -3.282 -5.383 9.421 1.00 93.25 86 VAL A C 1
ATOM 660 O O . VAL A 1 86 ? -2.082 -5.095 9.536 1.00 93.25 86 VAL A O 1
ATOM 663 N N . LYS A 1 87 ? -3.810 -5.842 8.292 1.00 93.50 87 LYS A N 1
ATOM 664 C CA . LYS A 1 87 ? -3.073 -5.949 7.034 1.00 93.50 87 LYS A CA 1
ATOM 665 C C . LYS A 1 87 ? -3.490 -4.824 6.076 1.00 93.50 87 LYS A C 1
ATOM 667 O O . LYS A 1 87 ? -4.529 -4.203 6.289 1.00 93.50 87 LYS A O 1
ATOM 672 N N . PRO A 1 88 ? -2.724 -4.563 5.001 1.00 90.44 88 PRO A N 1
ATOM 673 C CA . PRO A 1 88 ? -3.052 -3.505 4.046 1.00 90.44 88 PRO A CA 1
ATOM 674 C C . PRO A 1 88 ? -4.482 -3.559 3.503 1.00 90.44 88 PRO A C 1
ATOM 676 O O . PRO A 1 88 ? -5.142 -2.529 3.447 1.00 90.44 88 PRO A O 1
ATOM 679 N N . TYR A 1 89 ? -4.997 -4.750 3.191 1.00 90.88 89 TYR A N 1
ATOM 680 C CA . TYR A 1 89 ? -6.364 -4.927 2.685 1.00 90.88 89 TYR A CA 1
ATOM 681 C C . TYR A 1 89 ? -7.466 -4.666 3.729 1.00 90.88 89 TYR A C 1
ATOM 683 O O . TYR A 1 89 ? -8.636 -4.560 3.370 1.00 90.88 89 TYR A O 1
ATOM 691 N N . ASP A 1 90 ? -7.124 -4.601 5.021 1.00 89.94 90 ASP A N 1
ATOM 692 C CA . ASP A 1 90 ? -8.062 -4.211 6.081 1.00 89.94 90 ASP A CA 1
ATOM 693 C C . ASP A 1 90 ? -8.137 -2.679 6.229 1.00 89.94 90 ASP A C 1
ATOM 695 O O . ASP A 1 90 ? -9.078 -2.165 6.834 1.00 89.94 90 ASP A O 1
ATOM 699 N N . VAL A 1 91 ? -7.132 -1.956 5.717 1.00 90.06 91 VAL A N 1
ATOM 700 C CA . VAL A 1 91 ? -7.005 -0.492 5.812 1.00 90.06 91 VAL A CA 1
ATOM 701 C C . VAL A 1 91 ? -7.446 0.183 4.517 1.00 90.06 91 VAL A C 1
ATOM 703 O O . VAL A 1 91 ? -8.192 1.157 4.561 1.00 90.06 91 VAL A O 1
ATOM 706 N N . PHE A 1 92 ? -6.997 -0.333 3.374 1.00 91.38 92 PHE A N 1
ATOM 707 C CA . PHE A 1 92 ? -7.276 0.234 2.063 1.00 91.38 92 PHE A CA 1
ATOM 708 C C . PHE A 1 92 ? -8.470 -0.458 1.414 1.00 91.38 92 PHE A C 1
ATOM 710 O O . PHE A 1 92 ? -8.538 -1.683 1.317 1.00 91.38 92 PHE A O 1
ATOM 717 N N . ASP A 1 93 ? -9.409 0.348 0.938 1.00 88.50 93 ASP A N 1
ATOM 718 C CA . ASP A 1 93 ? -10.609 -0.109 0.248 1.00 88.50 93 ASP A CA 1
ATOM 719 C C . ASP A 1 93 ? -10.336 -0.533 -1.191 1.00 88.50 93 ASP A C 1
ATOM 721 O O . ASP A 1 93 ? -11.065 -1.362 -1.736 1.00 88.50 93 ASP A O 1
ATOM 725 N N . LEU A 1 94 ? -9.285 0.031 -1.780 1.00 90.94 94 LEU A N 1
ATOM 726 C CA . LEU A 1 94 ? -8.763 -0.332 -3.084 1.00 90.94 94 LEU A CA 1
ATOM 727 C C . LEU A 1 94 ? -7.244 -0.246 -3.043 1.00 90.94 94 LEU A C 1
ATOM 729 O O . LEU A 1 94 ? -6.685 0.733 -2.547 1.00 90.94 94 LEU A O 1
ATOM 733 N N . ILE A 1 95 ? -6.599 -1.258 -3.604 1.00 92.94 95 ILE A N 1
ATOM 734 C CA . ILE A 1 95 ? -5.166 -1.269 -3.860 1.00 92.94 95 ILE A CA 1
ATOM 735 C C . ILE A 1 95 ? -5.017 -1.500 -5.358 1.00 92.94 95 ILE A C 1
ATOM 737 O O . ILE A 1 95 ? -5.527 -2.494 -5.872 1.00 92.94 95 ILE A O 1
ATOM 741 N N . GLY A 1 96 ? -4.386 -0.563 -6.051 1.00 93.06 96 GLY A N 1
ATOM 742 C CA . GLY A 1 96 ? -4.111 -0.663 -7.478 1.00 93.06 96 GLY A CA 1
ATOM 743 C C . GLY A 1 96 ? -2.657 -0.331 -7.766 1.00 93.06 96 GLY A C 1
ATOM 744 O O . GLY A 1 96 ? -2.022 0.398 -7.006 1.00 93.06 96 GLY A O 1
ATOM 745 N N . GLY A 1 97 ? -2.136 -0.837 -8.874 1.00 91.44 97 GLY A N 1
ATOM 746 C CA . GLY A 1 97 ? -0.809 -0.468 -9.332 1.00 91.44 97 GLY A CA 1
ATOM 747 C C . GLY A 1 97 ? -0.577 -0.745 -10.808 1.00 91.44 97 GLY A C 1
ATOM 748 O O . GLY A 1 97 ? -1.411 -1.362 -11.474 1.00 91.44 97 GLY A O 1
ATOM 749 N N . THR A 1 98 ? 0.536 -0.232 -11.328 1.00 90.50 98 THR A N 1
ATOM 750 C CA . THR A 1 98 ? 0.953 -0.378 -12.730 1.00 90.50 98 THR A CA 1
ATOM 751 C C . THR A 1 98 ? 2.281 -1.136 -12.805 1.00 90.50 98 THR A C 1
ATOM 753 O O . THR A 1 98 ? 3.165 -0.941 -11.974 1.00 90.50 98 THR A O 1
ATOM 756 N N . SER A 1 99 ? 2.457 -2.006 -13.807 1.00 89.69 99 SER A N 1
ATOM 757 C CA . SER A 1 99 ? 3.697 -2.783 -14.007 1.00 89.69 99 SER A CA 1
ATOM 758 C C . SER A 1 99 ? 4.146 -3.508 -12.721 1.00 89.69 99 SER A C 1
ATOM 760 O O . SER A 1 99 ? 3.379 -4.294 -12.185 1.00 89.69 99 SER A O 1
ATOM 762 N N . THR A 1 100 ? 5.337 -3.227 -12.178 1.00 86.44 100 THR A N 1
ATOM 763 C CA . THR A 1 100 ? 5.844 -3.819 -10.920 1.00 86.44 100 THR A CA 1
ATOM 764 C C . THR A 1 100 ? 5.053 -3.452 -9.662 1.00 86.44 100 THR A C 1
ATOM 766 O O . THR A 1 100 ? 5.317 -4.012 -8.601 1.00 86.44 100 THR A O 1
ATOM 769 N N . GLY A 1 101 ? 4.179 -2.448 -9.737 1.00 81.19 101 GLY A N 1
ATOM 770 C CA . GLY A 1 101 ? 3.326 -2.027 -8.630 1.00 81.19 101 GLY A CA 1
ATOM 771 C C . GLY A 1 101 ? 1.991 -2.773 -8.547 1.00 81.19 101 GLY A C 1
ATOM 772 O O . GLY A 1 101 ? 1.326 -2.663 -7.519 1.00 81.19 101 GLY A O 1
ATOM 773 N N . GLY A 1 102 ? 1.582 -3.490 -9.601 1.00 79.19 102 GLY A N 1
ATOM 774 C CA . GLY A 1 102 ? 0.369 -4.322 -9.618 1.00 79.19 102 GLY A CA 1
ATOM 775 C C . GLY A 1 102 ? 0.671 -5.765 -9.247 1.00 79.19 102 GLY A C 1
ATOM 776 O O . GLY A 1 102 ? -0.088 -6.316 -8.420 1.00 79.19 102 GLY A O 1
#

Radius of gyration: 17.81 Å; chains: 1; bounding box: 38×34×53 Å